Protein AF-A0A2V6SWX4-F1 (afdb_monomer_lite)

Secondary structure (DSSP, 8-state):
-HHHHHHHHHHT--EEEEEEEEEEEEETTEEEEEEEEEEEEES--HHHHHHHHHHHHT-HHHHHHHTT-------

Foldseek 3Di:
DVQLVVVCVVVVHFWPDWDWDWDFDQDPNHTAAIEIEIDTDGDDDPVSVVVSVVRVCPDVVVVVVPVVHDYDYDD

pLDDT: mean 75.3, std 15.07, range [44.53, 94.5]

Radius of gyration: 13.65 Å; chains: 1; bounding box: 29×20×40 Å

Structure (mmCIF, N/CA/C/O backbone):
data_AF-A0A2V6SWX4-F1
#
_entry.id   AF-A0A2V6SWX4-F1
#
loop_
_atom_site.group_PDB
_atom_site.id
_atom_site.type_symbol
_atom_site.label_atom_id
_atom_site.label_alt_id
_atom_site.label_comp_id
_atom_site.label_asym_id
_atom_site.label_entity_id
_atom_site.label_seq_id
_atom_site.pdbx_PDB_ins_code
_atom_site.Cartn_x
_atom_site.Cartn_y
_atom_site.Cartn_z
_atom_site.occupancy
_atom_site.B_iso_or_equiv
_atom_site.auth_seq_id
_atom_site.auth_comp_id
_atom_site.auth_asym_id
_atom_site.auth_atom_id
_atom_site.pdbx_PDB_model_num
ATOM 1 N N . MET A 1 1 ? -0.139 -4.617 -1.690 1.00 66.56 1 MET A N 1
ATOM 2 C CA . MET A 1 1 ? 0.915 -5.572 -1.256 1.00 66.56 1 MET A CA 1
ATOM 3 C C . MET A 1 1 ? 0.437 -6.444 -0.082 1.00 66.56 1 MET A C 1
ATOM 5 O O . MET A 1 1 ? -0.102 -5.891 0.870 1.00 66.56 1 MET A O 1
ATOM 9 N N . LEU A 1 2 ? 0.633 -7.775 -0.114 1.00 79.00 2 LEU A N 1
ATOM 10 C CA . LEU A 1 2 ? 0.094 -8.705 0.904 1.00 79.00 2 LEU A CA 1
ATOM 11 C C . LEU A 1 2 ? 0.703 -8.496 2.304 1.00 79.00 2 LEU A C 1
ATOM 13 O O . LEU A 1 2 ? -0.033 -8.431 3.282 1.00 79.00 2 LEU A O 1
ATOM 17 N N . THR A 1 3 ? 2.026 -8.327 2.409 1.00 81.88 3 THR A N 1
ATOM 18 C CA . THR A 1 3 ? 2.724 -8.205 3.705 1.00 81.88 3 THR A CA 1
ATOM 19 C C . THR A 1 3 ? 2.329 -6.946 4.480 1.00 81.88 3 THR A C 1
ATOM 21 O O . THR A 1 3 ? 2.181 -7.000 5.697 1.00 81.88 3 THR A O 1
ATOM 24 N N . VAL A 1 4 ? 2.110 -5.826 3.781 1.00 84.75 4 VAL A N 1
ATOM 25 C CA . VAL A 1 4 ? 1.639 -4.565 4.384 1.00 84.75 4 VAL A CA 1
ATOM 26 C C . VAL A 1 4 ? 0.230 -4.749 4.946 1.00 84.75 4 VAL A C 1
ATOM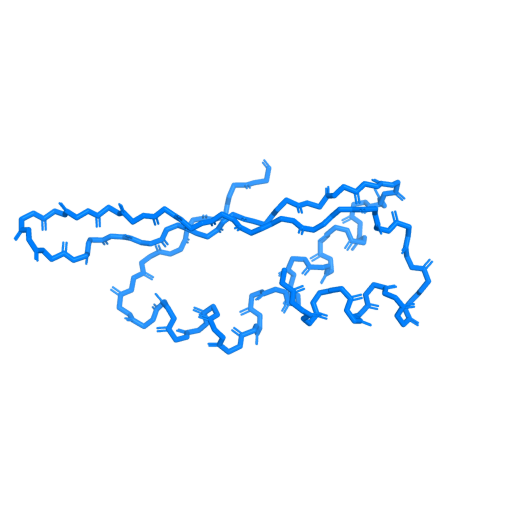 28 O O . VAL A 1 4 ? -0.019 -4.362 6.085 1.00 84.75 4 VAL A O 1
ATOM 31 N N . ARG A 1 5 ? -0.665 -5.412 4.194 1.00 85.94 5 ARG A N 1
ATOM 32 C CA . ARG A 1 5 ? -2.033 -5.697 4.650 1.00 85.94 5 ARG A CA 1
ATOM 33 C C . ARG A 1 5 ? -2.039 -6.565 5.903 1.00 85.94 5 ARG A C 1
ATOM 35 O O . ARG A 1 5 ? -2.646 -6.200 6.899 1.00 85.94 5 ARG A O 1
ATOM 42 N N . LEU A 1 6 ? -1.280 -7.658 5.878 1.00 86.88 6 LEU A N 1
ATOM 43 C CA . LEU A 1 6 ? -1.168 -8.592 6.999 1.00 86.88 6 LEU A CA 1
ATOM 44 C C . LEU A 1 6 ? -0.603 -7.924 8.262 1.00 86.88 6 LEU A C 1
ATOM 46 O O . LEU A 1 6 ? -1.003 -8.255 9.376 1.00 86.88 6 LEU A O 1
ATOM 50 N N . TYR A 1 7 ? 0.333 -6.985 8.108 1.00 90.44 7 TYR A N 1
ATOM 51 C CA . TYR A 1 7 ? 0.862 -6.220 9.233 1.00 90.44 7 TYR A CA 1
ATOM 52 C C . TYR A 1 7 ? -0.161 -5.226 9.797 1.00 90.44 7 TYR A C 1
ATOM 54 O O . TYR A 1 7 ? -0.333 -5.172 11.014 1.00 90.44 7 TYR A O 1
ATOM 62 N N . ALA A 1 8 ? -0.845 -4.473 8.929 1.00 89.88 8 ALA A N 1
ATOM 63 C CA . ALA A 1 8 ? -1.882 -3.525 9.331 1.00 89.88 8 ALA A CA 1
ATOM 64 C C . ALA A 1 8 ? -3.032 -4.226 10.072 1.00 89.88 8 ALA A C 1
ATOM 66 O O . ALA A 1 8 ? -3.397 -3.801 11.166 1.00 89.88 8 ALA A O 1
ATOM 67 N N . GLU A 1 9 ? -3.517 -5.352 9.537 1.00 90.06 9 GLU A N 1
ATOM 68 C CA . GLU A 1 9 ? -4.553 -6.187 10.160 1.00 90.06 9 GLU A CA 1
ATOM 69 C C . GLU A 1 9 ? -4.117 -6.669 11.554 1.00 90.06 9 GLU A C 1
ATOM 71 O O . GLU A 1 9 ? -4.847 -6.506 12.529 1.00 90.06 9 GLU A O 1
ATOM 76 N N . ARG A 1 10 ? -2.886 -7.185 11.695 1.00 93.19 10 ARG A N 1
ATOM 77 C CA . ARG A 1 10 ? -2.342 -7.635 12.993 1.00 93.19 10 ARG A CA 1
ATOM 78 C C . ARG A 1 10 ? -2.218 -6.522 14.030 1.00 93.19 10 ARG A C 1
ATOM 80 O O . ARG A 1 10 ? -2.223 -6.806 15.225 1.00 93.19 10 ARG A O 1
ATOM 87 N N . LYS A 1 11 ? -2.031 -5.280 13.589 1.00 92.81 11 LYS A N 1
ATOM 88 C CA . LYS A 1 11 ? -1.931 -4.106 14.461 1.00 92.81 11 LYS A CA 1
ATOM 89 C C . LYS A 1 11 ? -3.279 -3.423 14.703 1.00 92.81 11 LYS A C 1
ATOM 91 O O . LYS A 1 11 ? -3.320 -2.488 15.496 1.00 92.81 11 LYS A O 1
ATOM 96 N N . GLY A 1 12 ? -4.351 -3.881 14.051 1.00 92.31 12 GLY A N 1
ATOM 97 C CA . GLY A 1 12 ? -5.668 -3.252 14.119 1.00 92.31 12 GLY A CA 1
ATOM 98 C C . GLY A 1 12 ? -5.691 -1.849 13.509 1.00 92.31 12 GLY A C 1
ATOM 99 O O . GLY A 1 12 ? -6.446 -1.000 13.968 1.00 92.31 12 GLY A O 1
ATOM 100 N N . TRP A 1 13 ? -4.822 -1.570 12.534 1.00 94.50 13 TRP A N 1
ATOM 101 C CA . TRP A 1 13 ? -4.745 -0.247 11.912 1.00 94.50 13 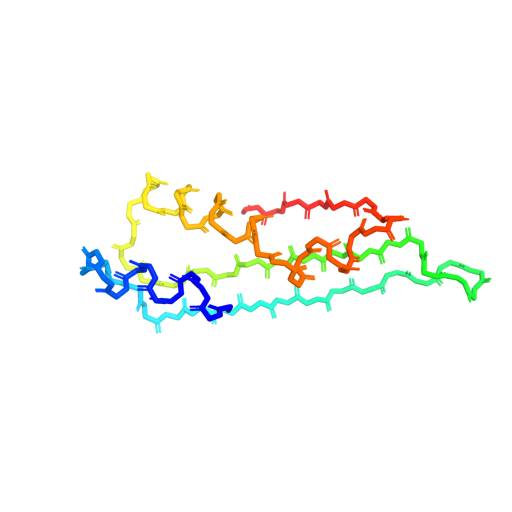TRP A CA 1
ATOM 102 C C . TRP A 1 13 ? -5.859 -0.059 10.875 1.00 94.50 13 TRP A C 1
ATOM 104 O O . TRP A 1 13 ? -6.140 -1.003 10.131 1.00 94.50 13 TRP A O 1
ATOM 114 N N . PRO A 1 14 ? -6.469 1.139 10.787 1.00 91.75 14 PRO A N 1
ATOM 115 C CA . PRO A 1 14 ? -7.653 1.399 9.964 1.00 91.75 14 PRO A CA 1
ATOM 116 C C . PRO A 1 14 ? -7.294 1.614 8.483 1.00 91.75 14 PRO A C 1
ATOM 118 O O . PRO A 1 14 ? -7.632 2.632 7.886 1.00 91.75 14 PRO A O 1
ATOM 121 N N . VAL A 1 15 ? -6.579 0.662 7.883 1.00 90.56 15 VAL A N 1
ATOM 122 C CA . VAL A 1 15 ? -6.262 0.684 6.451 1.00 90.56 15 VAL A CA 1
ATOM 123 C C . VAL A 1 15 ? -7.474 0.191 5.664 1.00 90.56 15 VAL A C 1
ATOM 125 O O . VAL A 1 15 ? -7.850 -0.976 5.779 1.00 90.56 15 VAL A O 1
ATOM 128 N N . ASP A 1 16 ? -8.056 1.048 4.831 1.00 89.38 16 ASP A N 1
ATOM 129 C CA . ASP A 1 16 ? -9.211 0.700 3.991 1.00 89.38 16 ASP A CA 1
ATOM 130 C C . ASP A 1 16 ? -8.801 0.266 2.570 1.00 89.38 16 ASP A C 1
ATOM 132 O O . ASP A 1 16 ? -9.493 -0.518 1.913 1.00 89.38 16 ASP A O 1
ATOM 136 N N . ARG A 1 17 ? -7.640 0.737 2.100 1.00 86.12 17 ARG A N 1
ATOM 137 C CA . ARG A 1 17 ? -7.132 0.511 0.750 1.00 86.12 17 ARG A CA 1
ATOM 138 C C . ARG A 1 17 ? -5.616 0.409 0.754 1.00 86.12 17 ARG A C 1
ATOM 140 O O . ARG A 1 17 ? -4.911 1.228 1.334 1.00 86.12 17 ARG A O 1
ATOM 147 N N . ILE A 1 18 ? -5.111 -0.588 0.033 1.00 85.81 18 ILE A N 1
ATOM 148 C CA . ILE A 1 18 ? -3.691 -0.713 -0.294 1.00 85.81 18 ILE A CA 1
ATOM 149 C C . ILE A 1 18 ? -3.590 -0.959 -1.791 1.00 85.81 18 ILE A C 1
ATOM 151 O O . ILE A 1 18 ? -3.980 -2.026 -2.268 1.00 85.81 18 ILE A O 1
ATOM 155 N N . GLU A 1 19 ? -3.019 -0.007 -2.516 1.00 84.00 19 GLU A N 1
ATOM 156 C CA . GLU A 1 19 ? -2.748 -0.121 -3.947 1.00 84.00 19 GLU A CA 1
ATOM 157 C C . GLU A 1 19 ? -1.239 -0.072 -4.184 1.00 84.00 19 GLU A C 1
ATOM 159 O O . GLU A 1 19 ? -0.489 0.566 -3.447 1.00 84.00 19 GLU A O 1
ATOM 164 N N . THR A 1 20 ? -0.769 -0.811 -5.182 1.00 81.12 20 THR A N 1
ATOM 165 C CA . THR A 1 20 ? 0.636 -0.794 -5.582 1.00 81.12 20 THR A CA 1
ATOM 166 C C . THR A 1 20 ? 0.678 -0.567 -7.078 1.00 81.12 20 THR A C 1
ATOM 168 O O . THR A 1 20 ? 0.158 -1.391 -7.831 1.00 81.12 20 THR A O 1
ATOM 171 N N . ARG A 1 21 ? 1.272 0.545 -7.502 1.00 78.94 21 ARG A N 1
ATOM 172 C CA . ARG A 1 21 ? 1.479 0.856 -8.914 1.00 78.94 21 ARG A CA 1
ATOM 173 C C . ARG A 1 21 ? 2.917 0.579 -9.279 1.00 78.94 21 ARG A C 1
ATOM 175 O O . ARG A 1 21 ? 3.828 0.895 -8.522 1.00 78.94 21 ARG A O 1
ATOM 182 N N . LEU A 1 22 ? 3.096 -0.022 -10.444 1.00 78.19 22 LEU A N 1
ATOM 183 C CA . LEU A 1 22 ? 4.398 -0.276 -11.027 1.00 78.19 22 LEU A CA 1
ATOM 184 C C . LEU A 1 22 ? 4.455 0.448 -12.364 1.00 78.19 22 LEU A C 1
ATOM 186 O O . LEU A 1 22 ? 3.642 0.182 -13.247 1.00 78.19 22 LEU A O 1
ATOM 190 N N . SER A 1 23 ? 5.423 1.342 -12.497 1.00 73.69 23 SER A N 1
ATOM 191 C CA . SER A 1 23 ? 5.741 2.012 -13.753 1.00 73.69 23 SER A CA 1
ATOM 192 C C . SER A 1 23 ? 7.114 1.543 -14.205 1.00 73.69 23 SER A C 1
ATOM 194 O O . SER A 1 23 ? 8.006 1.353 -13.383 1.00 73.69 23 SER A O 1
ATOM 196 N N . ARG A 1 24 ? 7.281 1.304 -15.504 1.00 74.44 24 ARG A N 1
ATOM 197 C CA . ARG A 1 24 ? 8.570 0.935 -16.097 1.00 74.44 24 ARG A CA 1
ATOM 198 C C . ARG A 1 24 ? 8.931 1.973 -17.139 1.00 74.44 24 ARG A C 1
ATOM 200 O O . ARG A 1 24 ? 8.123 2.228 -18.028 1.00 74.44 24 ARG A O 1
ATOM 207 N N . ASP A 1 25 ? 10.136 2.511 -17.045 1.00 70.31 25 ASP A N 1
ATOM 208 C CA . ASP A 1 25 ? 10.746 3.267 -18.129 1.00 70.31 25 ASP A CA 1
ATOM 209 C C . ASP A 1 25 ? 11.613 2.304 -18.949 1.00 70.31 25 ASP A C 1
ATOM 211 O O . ASP A 1 25 ? 12.369 1.488 -18.406 1.00 70.31 25 ASP A O 1
ATOM 215 N N . THR A 1 26 ? 11.452 2.349 -20.268 1.00 64.56 26 THR A N 1
ATOM 216 C CA . THR A 1 26 ? 12.233 1.538 -21.202 1.00 64.56 26 THR A CA 1
ATOM 217 C C . THR A 1 26 ? 13.017 2.453 -22.131 1.00 64.56 26 THR A C 1
ATOM 219 O O . THR A 1 26 ? 12.537 2.829 -23.201 1.00 64.56 26 THR A O 1
ATOM 222 N N . GLY A 1 27 ? 14.243 2.793 -21.743 1.00 59.19 27 GLY A N 1
ATOM 223 C CA . GLY A 1 27 ? 15.207 3.480 -22.595 1.00 59.19 27 GLY A CA 1
ATOM 224 C C . GLY A 1 27 ? 15.955 2.501 -23.507 1.00 59.19 27 GLY A C 1
ATOM 225 O O . GLY A 1 27 ? 16.564 1.541 -23.041 1.00 59.19 27 GLY A O 1
ATOM 226 N N . GLN A 1 28 ? 15.944 2.745 -24.823 1.00 61.88 28 GLN A N 1
ATOM 227 C CA . GLN A 1 28 ? 16.717 1.980 -25.825 1.00 61.88 28 GLN A CA 1
ATOM 228 C C . GLN A 1 28 ? 16.522 0.445 -25.760 1.00 61.88 28 GLN A C 1
ATOM 230 O O . GLN A 1 28 ? 17.459 -0.325 -25.970 1.00 61.88 28 GLN A O 1
ATOM 235 N N . GLY A 1 29 ? 15.307 -0.019 -25.449 1.00 64.31 29 GLY A N 1
ATOM 236 C CA . GLY A 1 29 ? 14.981 -1.452 -25.410 1.00 64.31 29 GLY A CA 1
ATOM 237 C C . GLY A 1 29 ? 15.491 -2.205 -24.175 1.00 64.31 29 GLY A C 1
ATOM 238 O O . GLY A 1 29 ? 15.338 -3.424 -24.106 1.00 64.31 29 GLY A O 1
ATOM 239 N N . LYS A 1 30 ? 16.057 -1.504 -23.185 1.00 64.00 30 LYS A N 1
ATOM 240 C CA . LYS A 1 30 ? 16.365 -2.041 -21.853 1.00 64.00 30 LYS A CA 1
ATOM 241 C C . LYS A 1 30 ? 15.524 -1.315 -20.806 1.00 64.00 30 LYS A C 1
ATOM 243 O O . LYS A 1 30 ? 15.168 -0.155 -20.987 1.00 64.00 30 LYS A O 1
ATOM 248 N N . ILE A 1 31 ? 15.179 -2.008 -19.722 1.00 65.06 31 ILE A N 1
ATOM 249 C CA . ILE A 1 31 ? 14.517 -1.375 -18.576 1.00 65.06 31 ILE A CA 1
ATOM 250 C C . ILE A 1 31 ? 15.534 -0.418 -17.943 1.00 65.06 31 ILE A C 1
ATOM 252 O O . ILE A 1 31 ? 16.565 -0.867 -17.446 1.00 65.06 31 ILE A O 1
ATOM 256 N N . SER A 1 32 ? 15.264 0.882 -18.025 1.00 69.50 32 SER A N 1
ATOM 257 C CA . SER A 1 32 ? 16.088 1.967 -17.473 1.00 69.50 32 SER A CA 1
ATOM 258 C C . SER A 1 32 ? 15.700 2.260 -16.028 1.00 69.50 32 SER A C 1
ATOM 260 O O . SER A 1 32 ? 16.577 2.479 -15.193 1.00 69.50 32 SER A O 1
ATOM 262 N N . SER A 1 33 ? 14.399 2.228 -15.717 1.00 67.12 33 SER A N 1
ATOM 263 C CA . SER A 1 33 ? 13.894 2.360 -14.351 1.00 67.12 33 SER A CA 1
ATOM 264 C C . SER A 1 33 ? 12.582 1.602 -14.117 1.00 67.12 33 SER A C 1
ATOM 266 O O . SER A 1 33 ? 11.846 1.251 -15.042 1.00 67.12 33 SER A O 1
ATOM 268 N N . ILE A 1 34 ? 12.301 1.326 -12.846 1.00 72.56 34 ILE A N 1
ATOM 269 C CA . ILE A 1 34 ? 11.071 0.727 -12.335 1.00 72.56 34 ILE A CA 1
ATOM 270 C C . ILE A 1 34 ? 10.703 1.544 -11.107 1.00 72.56 34 ILE A C 1
ATOM 272 O O . ILE A 1 34 ? 11.394 1.497 -10.091 1.00 72.56 34 ILE A O 1
ATOM 276 N N . ASP A 1 35 ? 9.595 2.263 -11.204 1.00 72.19 35 ASP A N 1
ATOM 277 C CA . ASP A 1 35 ? 9.009 2.986 -10.089 1.00 72.19 35 ASP A CA 1
ATOM 278 C C . ASP A 1 35 ? 7.902 2.140 -9.473 1.00 72.19 35 ASP A C 1
ATOM 280 O O . ASP A 1 35 ? 7.029 1.610 -10.168 1.00 72.19 35 ASP A O 1
ATOM 284 N N . LEU A 1 36 ? 7.943 2.018 -8.152 1.00 75.50 36 LEU A N 1
ATOM 285 C CA . LEU A 1 36 ? 6.935 1.335 -7.358 1.00 75.50 36 LEU A CA 1
ATOM 286 C C . LEU A 1 36 ? 6.321 2.342 -6.390 1.00 75.50 36 LEU A C 1
ATOM 288 O O . LEU A 1 36 ? 6.998 2.855 -5.502 1.00 75.50 36 LEU A O 1
ATOM 292 N N . GLU A 1 37 ? 5.032 2.602 -6.553 1.00 77.75 37 GLU A N 1
ATOM 293 C CA . GLU A 1 37 ? 4.269 3.526 -5.720 1.00 77.75 37 GLU A CA 1
ATOM 294 C C . GLU A 1 37 ? 3.290 2.729 -4.852 1.00 77.75 37 GLU A C 1
ATOM 296 O O . GLU A 1 37 ? 2.509 1.915 -5.355 1.00 77.75 37 GLU A O 1
ATOM 301 N N . LEU A 1 38 ? 3.343 2.941 -3.536 1.00 81.19 38 LEU A N 1
ATOM 302 C CA . LEU A 1 38 ? 2.422 2.345 -2.573 1.00 81.19 38 LEU A CA 1
ATOM 303 C C . LEU A 1 38 ? 1.415 3.404 -2.137 1.00 81.19 38 LEU A C 1
ATOM 305 O O . LEU A 1 38 ? 1.782 4.343 -1.439 1.00 81.19 38 LEU A O 1
ATOM 309 N N . LEU A 1 39 ? 0.145 3.209 -2.482 1.00 83.56 39 LEU A N 1
ATOM 310 C CA . LEU A 1 39 ? -0.928 4.063 -1.990 1.00 83.56 39 LEU A CA 1
ATOM 311 C C . LEU A 1 39 ? -1.617 3.389 -0.807 1.00 83.56 39 LEU A C 1
ATOM 313 O O . LEU A 1 39 ? -2.054 2.236 -0.893 1.00 83.56 39 LEU A O 1
ATOM 317 N N . LEU A 1 40 ? -1.706 4.130 0.294 1.00 87.25 40 LEU A N 1
ATOM 318 C CA . LEU A 1 40 ? -2.368 3.726 1.527 1.00 87.25 40 LEU A CA 1
ATOM 319 C C . LEU A 1 40 ? -3.580 4.629 1.743 1.00 87.25 40 LEU A C 1
ATOM 321 O O . LEU A 1 40 ? -3.435 5.845 1.845 1.00 87.25 40 LEU A O 1
ATOM 325 N N . GLY A 1 41 ? -4.762 4.026 1.800 1.00 86.50 41 GLY A N 1
ATOM 326 C CA . GLY A 1 41 ? -5.996 4.688 2.203 1.00 86.50 41 GLY A CA 1
ATOM 327 C C . GLY A 1 41 ? -6.360 4.363 3.650 1.00 86.50 41 GLY A C 1
ATOM 328 O O . GLY A 1 41 ? -5.953 3.327 4.191 1.00 86.50 41 GLY A O 1
ATOM 329 N N . GLY A 1 42 ? -7.151 5.251 4.248 1.00 90.31 42 GLY A N 1
ATOM 330 C CA . GLY A 1 42 ? -7.692 5.109 5.594 1.00 90.31 42 GLY A CA 1
ATOM 331 C C . GLY A 1 42 ? -7.192 6.182 6.557 1.00 90.31 42 GLY A C 1
ATOM 332 O O . GLY A 1 42 ? -6.348 7.018 6.216 1.00 90.31 42 GLY A O 1
ATOM 333 N N . ASP A 1 43 ? -7.724 6.144 7.777 1.00 93.06 43 ASP A N 1
ATOM 334 C CA . ASP A 1 43 ? -7.417 7.105 8.841 1.00 93.06 43 ASP A CA 1
ATOM 335 C C . ASP A 1 43 ? -6.106 6.745 9.553 1.00 93.06 43 ASP A C 1
ATOM 337 O O . ASP A 1 43 ? -6.074 6.273 10.689 1.00 93.06 43 ASP A O 1
ATOM 341 N N . LEU A 1 44 ? -5.007 6.866 8.811 1.00 90.38 44 LEU A N 1
ATOM 342 C CA . LEU A 1 44 ? -3.678 6.501 9.279 1.00 90.38 44 LEU A CA 1
ATOM 343 C C . LEU A 1 44 ? -2.939 7.718 9.825 1.00 90.38 44 LEU A C 1
ATOM 345 O O . LEU A 1 44 ? -2.904 8.766 9.177 1.00 90.38 44 LEU A O 1
ATOM 349 N N . SER A 1 45 ? -2.274 7.549 10.967 1.00 93.06 45 SER A N 1
ATOM 350 C CA . SER A 1 45 ? -1.286 8.524 11.432 1.00 93.06 45 SER A CA 1
ATOM 351 C C . SER A 1 45 ? -0.041 8.498 10.544 1.00 93.06 45 SER A C 1
ATOM 353 O O . SER A 1 45 ? 0.236 7.511 9.848 1.00 93.06 45 SER A O 1
ATOM 355 N N . ASP A 1 46 ? 0.754 9.561 10.589 1.00 90.00 46 ASP A N 1
ATOM 356 C CA . ASP A 1 46 ? 1.990 9.630 9.809 1.00 90.00 46 ASP A CA 1
ATOM 357 C C . ASP A 1 46 ? 3.003 8.565 10.250 1.00 90.00 46 ASP A C 1
ATOM 359 O O . ASP A 1 46 ? 3.661 7.952 9.409 1.00 90.00 46 ASP A O 1
ATOM 363 N N . GLU A 1 47 ? 3.052 8.220 11.540 1.00 91.38 47 GLU A N 1
ATOM 364 C CA . GLU A 1 47 ? 3.867 7.106 12.038 1.00 91.38 47 GLU A CA 1
ATOM 365 C C . GLU A 1 47 ? 3.400 5.758 11.478 1.00 91.38 47 GLU A C 1
ATOM 367 O O . GLU A 1 47 ? 4.219 4.896 11.144 1.00 91.38 47 GLU A O 1
ATOM 372 N N . GLN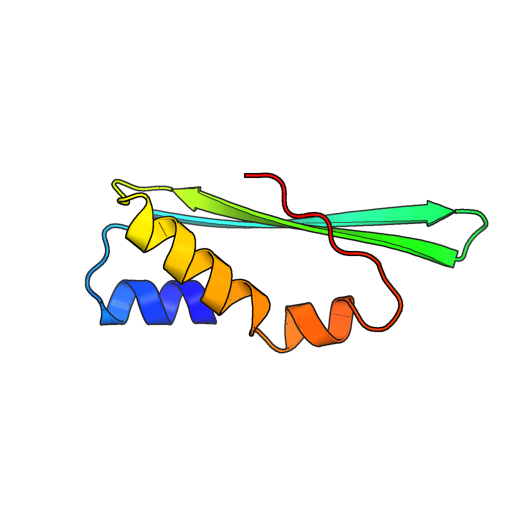 A 1 48 ? 2.084 5.557 11.351 1.00 91.06 48 GLN A N 1
ATOM 373 C CA . GLN A 1 48 ? 1.529 4.340 10.761 1.00 91.06 48 GLN A CA 1
ATOM 374 C C . GLN A 1 48 ? 1.879 4.253 9.274 1.00 91.06 48 GLN A C 1
ATOM 376 O O . GLN A 1 48 ? 2.349 3.206 8.821 1.00 91.06 48 GLN A O 1
ATOM 381 N N . ARG A 1 49 ? 1.725 5.353 8.524 1.00 89.38 49 ARG A N 1
ATOM 382 C CA . ARG A 1 49 ? 2.118 5.435 7.106 1.00 89.38 49 ARG A CA 1
ATOM 383 C C . ARG A 1 49 ? 3.603 5.140 6.923 1.00 89.38 49 ARG A C 1
ATOM 385 O O . ARG A 1 49 ? 3.960 4.269 6.125 1.00 89.38 49 ARG A O 1
ATOM 392 N N . GLN A 1 50 ? 4.453 5.792 7.713 1.00 88.12 50 GLN A N 1
ATOM 393 C CA . GLN A 1 50 ? 5.899 5.594 7.687 1.00 88.12 50 GLN A CA 1
ATOM 394 C C . GLN A 1 50 ? 6.255 4.126 7.938 1.00 88.12 50 GLN A C 1
ATOM 396 O O . GLN A 1 50 ? 7.020 3.516 7.187 1.00 88.12 50 GLN A O 1
ATOM 401 N N . ARG A 1 51 ? 5.629 3.505 8.942 1.00 90.00 51 ARG A N 1
ATOM 402 C CA . ARG A 1 51 ? 5.904 2.110 9.274 1.00 90.00 51 ARG A CA 1
ATOM 403 C C . ARG A 1 51 ? 5.437 1.132 8.197 1.00 90.00 51 ARG A C 1
ATOM 405 O O . ARG A 1 51 ? 6.125 0.145 7.937 1.00 90.00 51 ARG A O 1
ATOM 412 N N . LEU A 1 52 ? 4.285 1.377 7.573 1.00 88.12 52 LEU A N 1
ATOM 413 C CA . LEU A 1 52 ? 3.795 0.556 6.460 1.00 88.12 52 LEU A CA 1
ATOM 414 C C . LEU A 1 52 ? 4.721 0.666 5.239 1.00 88.12 52 LEU A C 1
ATOM 416 O O . LEU A 1 52 ? 5.002 -0.353 4.606 1.00 88.12 52 LEU A O 1
ATOM 420 N N . SER A 1 53 ? 5.256 1.859 4.963 1.00 84.50 53 SER A N 1
ATOM 421 C CA . SER A 1 53 ? 6.248 2.089 3.905 1.00 84.50 53 SER A CA 1
ATOM 422 C C . SER A 1 53 ? 7.548 1.302 4.144 1.00 84.50 53 SER A C 1
ATOM 424 O O . SER A 1 53 ? 8.020 0.580 3.263 1.00 84.50 53 SER A O 1
ATOM 426 N N . GLU A 1 54 ? 8.077 1.319 5.372 1.00 85.62 54 GLU A N 1
ATOM 427 C CA . GLU A 1 54 ? 9.266 0.535 5.753 1.00 85.62 54 GLU A CA 1
ATOM 428 C C . GLU A 1 54 ? 9.077 -0.981 5.614 1.00 85.62 54 GLU A C 1
ATOM 430 O O . GLU A 1 54 ? 10.032 -1.726 5.390 1.00 85.62 54 GLU A O 1
ATOM 435 N N . ILE A 1 55 ? 7.852 -1.469 5.790 1.00 85.31 55 ILE A N 1
ATOM 436 C CA . ILE A 1 55 ? 7.533 -2.889 5.614 1.00 85.31 55 ILE A CA 1
ATOM 437 C C . ILE A 1 55 ? 7.423 -3.230 4.131 1.00 85.31 55 ILE A C 1
ATOM 439 O O . ILE A 1 55 ? 7.858 -4.309 3.720 1.00 85.31 55 ILE A O 1
ATOM 443 N N . ALA A 1 56 ? 6.873 -2.321 3.326 1.00 81.31 56 ALA A N 1
ATOM 444 C CA . ALA A 1 56 ? 6.776 -2.492 1.885 1.00 81.31 56 ALA A CA 1
ATOM 445 C C . ALA A 1 56 ? 8.158 -2.623 1.229 1.00 81.31 56 ALA A C 1
ATOM 447 O O . ALA A 1 56 ? 8.368 -3.541 0.434 1.00 81.31 56 ALA A O 1
ATOM 448 N N . SER A 1 57 ? 9.124 -1.793 1.639 1.00 75.31 57 SER A N 1
ATOM 449 C CA . SER A 1 57 ? 10.499 -1.831 1.116 1.00 75.31 57 SER A CA 1
ATOM 450 C C . SER A 1 57 ? 11.248 -3.129 1.444 1.00 75.31 57 SER A C 1
ATOM 452 O O . SER A 1 57 ? 12.163 -3.523 0.724 1.00 75.31 57 SER A O 1
ATOM 454 N N . ARG A 1 58 ? 10.833 -3.850 2.493 1.00 75.94 58 ARG A N 1
ATOM 455 C CA . ARG A 1 58 ? 11.403 -5.153 2.881 1.00 75.94 58 ARG A CA 1
ATOM 456 C C . ARG A 1 58 ? 10.788 -6.337 2.134 1.00 75.94 58 ARG A C 1
ATOM 458 O O . ARG A 1 58 ? 11.210 -7.474 2.349 1.00 75.94 58 ARG A O 1
ATOM 465 N N . CYS A 1 59 ? 9.781 -6.117 1.290 1.00 66.12 59 CYS A N 1
ATOM 466 C CA . CYS A 1 59 ? 9.110 -7.210 0.605 1.00 66.12 59 CYS A CA 1
ATOM 467 C C . CYS A 1 59 ? 9.996 -7.800 -0.506 1.00 66.12 59 CYS A C 1
ATOM 469 O O . CYS A 1 59 ? 10.467 -7.052 -1.363 1.00 66.12 59 CYS A O 1
ATOM 471 N N . PRO A 1 60 ? 10.180 -9.134 -0.564 1.00 58.44 60 PRO A N 1
ATOM 472 C CA . PRO A 1 60 ? 11.074 -9.768 -1.532 1.00 58.44 60 PRO A CA 1
ATOM 473 C C . PRO A 1 60 ? 10.737 -9.440 -2.990 1.00 58.44 60 PRO A C 1
ATOM 475 O O . PRO A 1 60 ? 11.652 -9.310 -3.788 1.00 58.44 60 PRO A O 1
ATOM 478 N N . ILE A 1 61 ? 9.464 -9.208 -3.335 1.00 61.66 61 ILE A N 1
ATOM 479 C CA . ILE A 1 61 ? 9.098 -8.793 -4.699 1.00 61.66 61 ILE A CA 1
ATOM 480 C C . ILE A 1 61 ? 9.570 -7.379 -5.051 1.00 61.66 61 ILE A C 1
ATOM 482 O O . ILE A 1 61 ? 9.953 -7.148 -6.191 1.00 61.66 61 ILE A O 1
ATOM 486 N N . HIS A 1 62 ? 9.601 -6.459 -4.078 1.00 61.47 62 HIS A N 1
ATOM 487 C CA . HIS A 1 62 ? 10.248 -5.161 -4.255 1.00 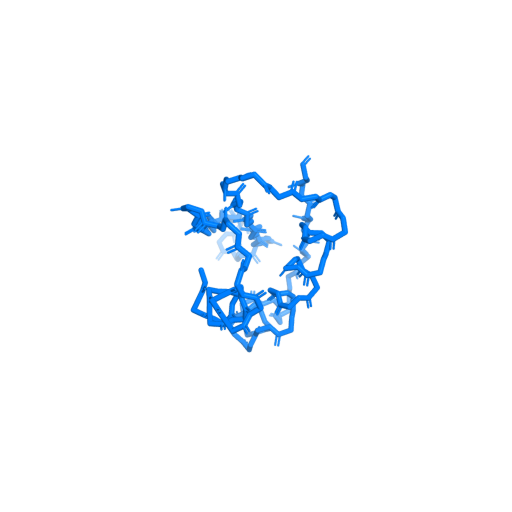61.47 62 HIS A CA 1
ATOM 488 C C . HIS A 1 62 ? 11.729 -5.399 -4.542 1.00 61.47 62 HIS A C 1
ATOM 490 O O . HIS A 1 62 ? 12.209 -4.993 -5.585 1.00 61.47 62 HIS A O 1
ATOM 496 N N . ARG A 1 63 ? 12.418 -6.183 -3.703 1.00 59.00 63 ARG A N 1
ATOM 497 C CA . ARG A 1 63 ? 13.842 -6.501 -3.887 1.00 59.00 63 ARG A CA 1
ATOM 498 C C . ARG A 1 63 ? 14.150 -7.112 -5.264 1.00 59.00 63 ARG A C 1
ATOM 500 O O . ARG A 1 63 ? 15.024 -6.603 -5.957 1.00 59.00 63 ARG A O 1
ATOM 507 N N . THR A 1 64 ? 13.408 -8.137 -5.685 1.00 56.09 64 THR A N 1
ATOM 508 C CA . THR A 1 64 ? 13.596 -8.823 -6.978 1.00 56.09 64 THR A CA 1
ATOM 509 C C . THR A 1 64 ? 13.305 -7.925 -8.180 1.00 56.09 64 THR A C 1
ATOM 511 O O . THR A 1 64 ? 13.967 -8.051 -9.203 1.00 56.09 64 THR A O 1
ATOM 514 N N . LEU A 1 65 ? 12.350 -6.995 -8.080 1.00 58.00 65 LEU A N 1
ATOM 515 C CA . LEU A 1 65 ? 12.087 -6.018 -9.144 1.00 58.00 65 LEU A CA 1
ATOM 516 C C . LEU A 1 65 ? 13.128 -4.889 -9.192 1.00 58.00 65 LEU A C 1
ATOM 518 O O . LEU A 1 65 ? 13.145 -4.129 -10.150 1.00 58.00 65 LEU A O 1
ATOM 522 N N . THR A 1 66 ? 13.976 -4.768 -8.172 1.00 53.88 66 THR A N 1
ATOM 523 C CA . THR A 1 66 ? 14.882 -3.621 -7.989 1.00 53.88 66 THR A CA 1
ATOM 524 C C . THR A 1 66 ? 16.358 -3.973 -8.142 1.00 53.88 66 THR A C 1
ATOM 526 O O . THR A 1 66 ? 17.212 -3.089 -8.105 1.00 53.88 66 THR A O 1
ATOM 529 N N . GLU A 1 67 ? 16.687 -5.250 -8.356 1.00 44.53 67 GLU A N 1
ATOM 530 C CA . GLU A 1 67 ? 18.041 -5.656 -8.736 1.00 44.53 67 GLU A CA 1
ATOM 531 C C . GLU A 1 67 ? 18.382 -5.067 -10.116 1.00 44.53 67 GLU A C 1
ATOM 533 O O . GLU A 1 67 ? 17.917 -5.537 -11.151 1.00 44.53 67 GLU A O 1
ATOM 538 N N . GLY A 1 68 ? 19.177 -3.991 -10.107 1.00 45.88 68 GLY A N 1
ATOM 539 C CA . GLY A 1 68 ? 19.626 -3.267 -11.301 1.00 45.88 68 GLY A CA 1
ATOM 540 C C . GLY A 1 68 ? 18.867 -1.973 -11.618 1.00 45.88 68 GLY A C 1
ATOM 541 O O . GLY A 1 68 ? 19.082 -1.419 -12.692 1.00 45.88 68 GLY A O 1
ATOM 542 N N . VAL A 1 69 ? 17.993 -1.488 -10.726 1.00 45.88 69 VAL A N 1
ATOM 543 C CA . VAL A 1 69 ? 17.072 -0.380 -11.018 1.00 45.88 69 VAL A CA 1
ATOM 544 C C . VAL A 1 69 ? 16.942 0.613 -9.851 1.00 45.88 69 VAL A C 1
ATOM 546 O O . VAL A 1 69 ? 16.767 0.216 -8.701 1.00 45.88 69 VAL A O 1
ATOM 549 N N . THR A 1 70 ? 16.988 1.916 -10.153 1.00 45.91 70 THR A N 1
ATOM 550 C CA . THR A 1 70 ? 16.771 3.016 -9.195 1.00 45.91 70 THR A CA 1
ATOM 551 C C . THR A 1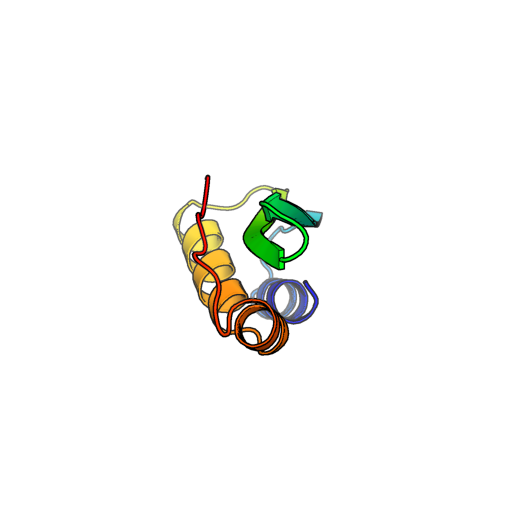 70 ? 15.3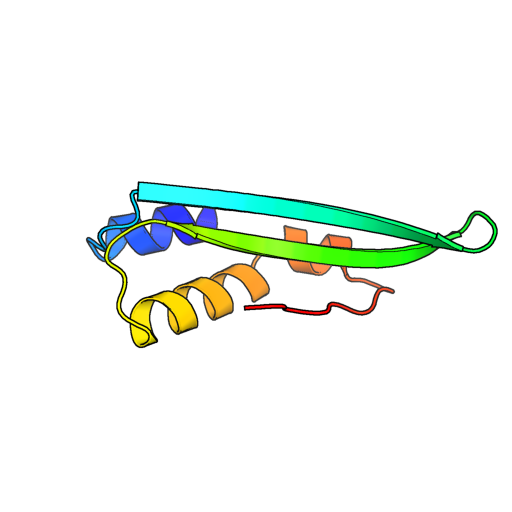03 3.099 -8.767 1.00 45.91 70 THR A C 1
ATOM 553 O O . THR A 1 70 ? 14.429 3.184 -9.624 1.00 45.91 70 THR A O 1
ATOM 556 N N . ILE A 1 71 ? 15.042 3.120 -7.453 1.00 48.81 71 ILE A N 1
ATOM 557 C CA . ILE A 1 71 ? 13.697 3.285 -6.877 1.00 48.81 71 ILE A CA 1
ATOM 558 C C . ILE A 1 71 ? 13.510 4.722 -6.410 1.00 48.81 71 ILE A C 1
ATOM 560 O O . ILE A 1 71 ? 14.269 5.206 -5.567 1.00 48.81 71 ILE A O 1
ATOM 564 N N . THR A 1 72 ? 12.437 5.356 -6.868 1.00 49.56 72 THR A N 1
ATOM 565 C CA . THR A 1 72 ? 11.996 6.661 -6.378 1.00 49.56 72 THR A CA 1
ATOM 566 C C . THR A 1 72 ? 10.684 6.510 -5.609 1.00 49.56 72 THR A C 1
ATOM 568 O O . THR A 1 72 ? 9.666 6.122 -6.173 1.00 49.56 72 THR A O 1
ATOM 571 N N . HIS A 1 73 ? 10.692 6.816 -4.309 1.00 50.66 73 HIS A N 1
ATOM 572 C CA . HIS A 1 73 ? 9.469 6.896 -3.507 1.00 50.66 73 HIS A CA 1
ATOM 573 C C . HIS A 1 73 ? 8.924 8.326 -3.580 1.00 50.66 73 HIS A C 1
ATOM 575 O O . HIS A 1 73 ? 9.592 9.260 -3.139 1.00 50.66 73 HIS A O 1
ATOM 581 N N . ARG A 1 74 ? 7.718 8.502 -4.130 1.00 47.31 74 ARG A N 1
ATOM 582 C CA . ARG A 1 74 ? 6.943 9.741 -3.989 1.00 47.31 74 ARG A CA 1
ATOM 583 C C . ARG A 1 74 ? 5.794 9.485 -3.019 1.00 47.31 74 ARG A C 1
ATOM 585 O O . ARG A 1 74 ? 5.014 8.562 -3.234 1.00 47.31 74 ARG A O 1
ATOM 592 N N . SER A 1 75 ? 5.787 10.250 -1.932 1.00 46.78 75 SER A N 1
ATOM 593 C CA . SER A 1 75 ? 4.731 10.340 -0.917 1.00 46.78 75 SER A CA 1
ATOM 594 C C . SER A 1 75 ? 3.730 11.422 -1.277 1.00 46.78 75 SER A C 1
ATOM 596 O O . SER A 1 75 ? 4.221 12.498 -1.695 1.00 46.78 75 SER A O 1
#

Sequence (75 aa):
MLTVRLYAERKGWPVDRIETRLSRDTGQGKISSIDLELLLGGDLSDEQRQRLSEIASRCPIHRTLTEGVTITHRS